Protein AF-A0A537J652-F1 (afdb_monomer)

Secondary structure (DSSP, 8-state):
---TT----SSPP-SS--SHHHHHHHHHHHHHHSS--HHIIIIITTSHHHHHHHHHHHHHHHTT--S-HHHHHHHHHHHHHHTT-HHHHHHHHHHHHHTT--HHHHHGGGGTTT-TTS-HHHHHHHHHHHHH-

Nearest PDB structures (foldseek):
  2gmy-assembly1_C  TM=8.652E-01  e=2.025E-02  Agrobacterium fabrum str. C58
  6ohi-assembly1_B  TM=7.490E-01  e=8.408E-03  Marinomonas mediterranea MMB-1
  6ohj-assembly1_B  TM=7.478E-01  e=1.267E-02  Marinomonas mediterranea MMB-1
  2oyo-assembly1_A  TM=7.351E-01  e=1.321E-01  Deinococcus geothermalis DSM 11300
  6k40-assembly3_C  TM=5.781E-01  e=2.111E-01  Deinococcus radiodurans R1 = ATCC 13939 = DSM 20539

pLDDT: mean 93.51, std 11.46, range [38.19, 98.69]

InterPro domains:
  IPR029032 AhpD-like [G3DSA:1.20.1290.10] (40-133)
  IPR029032 AhpD-like [SSF69118] (23-133)

Solvent-accessible surface area (backbone atoms only — not comparable to full-atom values): 7966 Å² total; per-residue (Å²): 133,80,81,76,85,72,83,72,61,96,58,76,65,54,87,77,64,72,61,69,71,48,44,49,51,45,51,53,38,24,70,75,67,77,41,63,53,64,63,51,28,42,58,29,71,76,39,50,66,64,46,50,52,50,51,52,51,50,60,56,52,60,73,68,60,84,66,56,71,67,59,53,50,52,47,50,39,51,50,21,57,76,68,64,34,64,68,52,40,52,55,44,52,50,51,41,57,77,67,71,48,69,59,70,49,67,71,42,51,90,45,39,91,76,41,84,84,48,53,72,70,53,39,52,53,48,51,52,51,60,76,73,106

Radius of gyration: 17.1 Å; Cα contacts (8 Å, |Δi|>4): 82; chains: 1; bounding box: 38×43×42 Å

Foldseek 3Di:
DPDPPDPQDPAHFAPDQDDPVLVVVQVVCCVVVVHRQRCSRGPCSVVVVVVVVVVVVVVVVVVVDPDDPVLVLLLQCLLCVLVVVPSSNVVSLVVCVVVVHDVVCSVCSVVQVPDPVHDPVSVVSSVVSNVVD

Organism: NCBI:txid2569760

Sequence (133 aa):
MANVMNAETFLPPIEKPQGLMMRLAYYFTRRQFGKVLTPLKVHSARLPIAFGQFYAKVATLDKKLLLPPETVLLIRERVARINVCLFCIDIGRWATIQASMNQAKFDALEHYRTNPLFTEAERAALDYVTELT

Mean predicted aligned error: 4.35 Å

Structure (mmCIF, N/CA/C/O backbone):
data_AF-A0A537J652-F1
#
_entry.id   AF-A0A537J652-F1
#
lo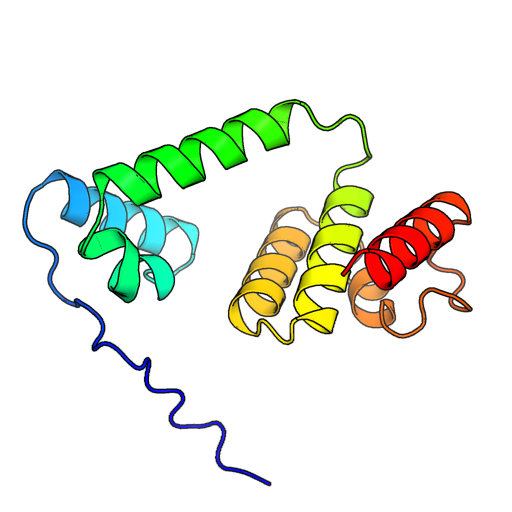op_
_atom_site.group_PDB
_atom_site.id
_atom_site.type_symbol
_atom_site.label_atom_id
_atom_site.label_alt_id
_atom_site.label_comp_id
_atom_site.label_asym_id
_atom_site.label_entity_id
_atom_site.label_seq_id
_atom_site.pdbx_PDB_ins_code
_atom_site.Cartn_x
_atom_site.Cartn_y
_atom_site.Cartn_z
_atom_site.occupancy
_atom_site.B_iso_or_equiv
_atom_site.auth_seq_id
_atom_site.auth_comp_id
_atom_site.auth_asym_id
_atom_site.auth_atom_id
_atom_site.pdbx_PDB_model_num
ATOM 1 N N . MET A 1 1 ? -2.639 -29.095 -2.527 1.00 38.19 1 MET A N 1
ATOM 2 C CA . MET A 1 1 ? -1.559 -28.104 -2.341 1.00 38.19 1 MET A CA 1
ATOM 3 C C . MET A 1 1 ? -1.115 -27.649 -3.721 1.00 38.19 1 MET A C 1
ATOM 5 O O . MET A 1 1 ? -0.297 -28.312 -4.343 1.00 38.19 1 MET A O 1
ATOM 9 N N . ALA A 1 2 ? -1.765 -26.618 -4.267 1.00 39.66 2 ALA A N 1
ATOM 10 C CA . ALA A 1 2 ? -1.407 -26.093 -5.582 1.00 39.66 2 ALA A CA 1
ATOM 11 C C . ALA A 1 2 ? -0.040 -25.404 -5.494 1.00 39.66 2 ALA A C 1
ATOM 13 O O . ALA A 1 2 ? 0.259 -24.724 -4.516 1.00 39.66 2 ALA A O 1
ATOM 14 N N . ASN A 1 3 ? 0.792 -25.647 -6.496 1.00 42.03 3 ASN A N 1
ATOM 15 C CA . ASN A 1 3 ? 2.175 -25.216 -6.600 1.00 42.03 3 ASN A CA 1
ATOM 16 C C . ASN A 1 3 ? 2.270 -23.675 -6.663 1.00 42.03 3 ASN A C 1
ATOM 18 O O . ASN A 1 3 ? 2.170 -23.090 -7.735 1.00 42.03 3 ASN A O 1
ATOM 22 N N . VAL A 1 4 ? 2.452 -23.011 -5.515 1.00 49.91 4 VAL A N 1
ATOM 23 C CA . VAL A 1 4 ? 2.613 -21.541 -5.403 1.00 49.91 4 VAL A CA 1
ATOM 24 C C . VAL A 1 4 ? 3.981 -21.065 -5.942 1.00 49.91 4 VAL A C 1
ATOM 26 O O . VAL A 1 4 ? 4.278 -19.876 -5.932 1.00 49.91 4 VAL A O 1
ATOM 29 N N . MET A 1 5 ? 4.838 -21.964 -6.445 1.00 44.12 5 MET A N 1
ATOM 30 C CA . MET A 1 5 ? 6.234 -21.629 -6.760 1.00 44.12 5 MET A CA 1
ATOM 31 C C . MET A 1 5 ? 6.483 -20.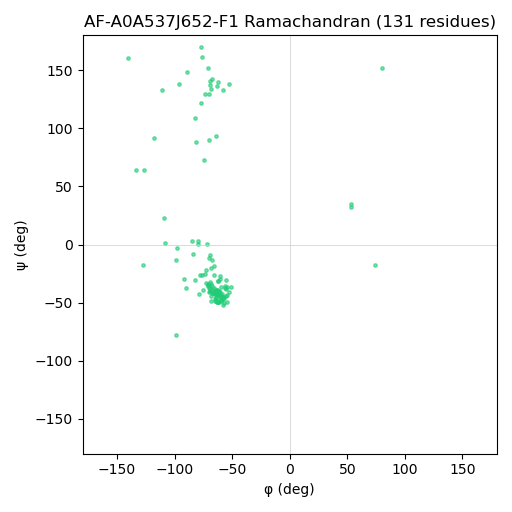983 -8.132 1.00 44.12 5 MET A C 1
ATOM 33 O O . MET A 1 5 ? 7.573 -20.461 -8.326 1.00 44.12 5 MET A O 1
ATOM 37 N N . ASN A 1 6 ? 5.495 -20.905 -9.033 1.0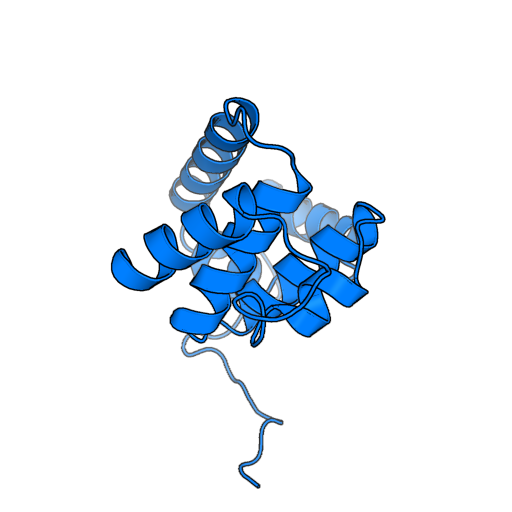0 51.59 6 ASN A N 1
ATOM 38 C CA . ASN A 1 6 ? 5.630 -20.199 -10.320 1.00 51.59 6 ASN A CA 1
ATOM 39 C C . ASN A 1 6 ? 4.511 -19.165 -10.522 1.00 51.59 6 ASN A C 1
ATOM 41 O O . ASN A 1 6 ? 3.692 -19.280 -11.432 1.00 51.59 6 ASN A O 1
ATOM 45 N N . ALA A 1 7 ? 4.456 -18.133 -9.677 1.00 59.72 7 ALA A N 1
ATOM 46 C CA . ALA A 1 7 ? 3.644 -16.953 -9.974 1.00 59.72 7 ALA A CA 1
ATOM 47 C C . ALA A 1 7 ? 4.339 -16.106 -11.059 1.00 59.72 7 ALA A C 1
ATOM 49 O O . ALA A 1 7 ? 4.918 -15.054 -10.781 1.00 59.72 7 ALA A O 1
ATOM 50 N N . GLU A 1 8 ? 4.329 -16.597 -12.298 1.00 75.94 8 GLU A N 1
ATOM 51 C CA . GLU A 1 8 ? 4.773 -15.822 -13.453 1.00 75.94 8 GLU A CA 1
ATOM 52 C C . GLU A 1 8 ? 3.754 -14.715 -13.738 1.00 75.94 8 GLU A C 1
ATOM 54 O O . GLU A 1 8 ? 2.543 -14.935 -13.798 1.00 75.94 8 GLU A O 1
ATOM 59 N N . THR A 1 9 ? 4.236 -13.482 -13.877 1.00 88.88 9 THR A N 1
ATOM 60 C CA . THR A 1 9 ? 3.382 -12.369 -14.286 1.00 88.88 9 THR A CA 1
ATOM 61 C C . THR A 1 9 ? 2.975 -12.547 -15.742 1.00 88.88 9 THR A C 1
ATOM 63 O O . THR A 1 9 ? 3.810 -12.902 -16.567 1.00 88.88 9 THR A O 1
ATOM 66 N N . PHE A 1 10 ? 1.723 -12.222 -16.084 1.00 91.50 10 PHE A N 1
ATOM 67 C CA . PHE A 1 10 ? 1.211 -12.364 -17.456 1.00 91.50 10 PHE A CA 1
ATOM 68 C C . PHE A 1 10 ? 2.100 -11.682 -18.510 1.00 91.50 10 PHE A C 1
ATOM 70 O O . PHE A 1 10 ? 2.341 -12.223 -19.584 1.00 91.50 10 PHE A O 1
ATOM 77 N N . LEU A 1 11 ? 2.616 -10.491 -18.192 1.00 93.38 11 LEU A N 1
ATOM 78 C CA . LEU A 1 11 ? 3.650 -9.839 -18.991 1.00 93.38 11 LEU A CA 1
ATOM 79 C C . LEU A 1 11 ? 5.030 -10.132 -18.396 1.00 93.38 11 LEU A C 1
ATOM 81 O O . LEU A 1 11 ? 5.192 -9.995 -17.179 1.00 93.38 11 LEU A O 1
ATOM 85 N N . PRO A 1 12 ? 6.050 -10.420 -19.226 1.00 93.56 12 PRO A N 1
ATOM 86 C CA . PRO A 1 12 ? 7.391 -10.685 -18.732 1.00 93.56 12 PRO A CA 1
ATOM 87 C C . PRO A 1 12 ? 7.965 -9.442 -18.027 1.00 93.56 12 PRO A C 1
ATOM 89 O O . PRO A 1 12 ? 7.831 -8.317 -18.540 1.00 93.56 12 PRO A O 1
ATOM 92 N N . PRO A 1 13 ? 8.617 -9.600 -16.865 1.00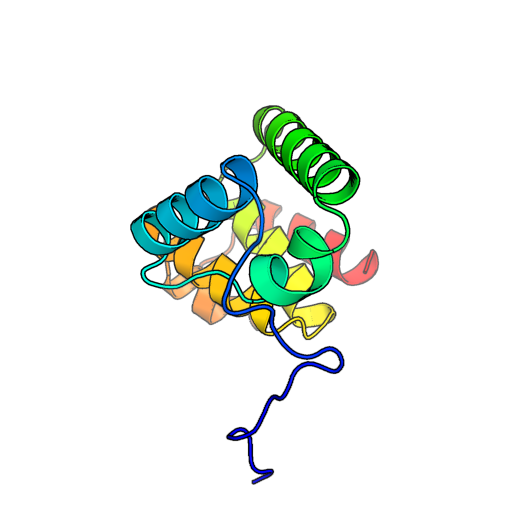 95.38 13 PRO A N 1
ATOM 93 C CA . PRO A 1 13 ? 9.282 -8.493 -16.191 1.00 95.38 13 PRO A CA 1
ATOM 94 C C . PRO A 1 13 ? 10.411 -7.902 -17.049 1.00 95.38 13 PRO A C 1
ATOM 96 O O . PRO A 1 13 ? 11.183 -8.621 -17.678 1.00 95.38 13 PRO A O 1
ATOM 99 N N . ILE A 1 14 ? 10.542 -6.576 -17.057 1.00 95.81 14 ILE A N 1
ATOM 100 C CA . ILE A 1 14 ? 11.687 -5.896 -17.673 1.00 95.81 14 ILE A CA 1
ATOM 101 C C . ILE A 1 14 ? 12.838 -5.904 -16.663 1.00 95.81 14 ILE A C 1
ATOM 103 O O . ILE A 1 14 ? 12.795 -5.208 -15.653 1.00 95.81 14 ILE A O 1
ATOM 107 N N . GLU A 1 15 ? 13.877 -6.697 -16.923 1.00 94.31 15 GLU A N 1
ATOM 108 C CA . GLU A 1 15 ? 15.045 -6.780 -16.028 1.00 94.31 15 GLU A CA 1
ATOM 109 C C . GLU A 1 15 ? 16.058 -5.653 -16.256 1.00 94.31 15 GLU A C 1
ATOM 111 O O . GLU A 1 15 ? 16.747 -5.218 -15.333 1.00 94.31 15 GLU A O 1
ATOM 116 N N . LYS A 1 16 ? 16.150 -5.165 -17.498 1.00 93.69 16 LYS A N 1
ATOM 117 C CA . LYS A 1 16 ? 17.110 -4.140 -17.919 1.00 93.69 16 LYS A CA 1
ATOM 118 C C . LYS A 1 16 ? 16.354 -2.900 -18.405 1.00 93.69 16 LYS A C 1
ATOM 120 O O . LYS A 1 16 ? 16.009 -2.836 -19.585 1.00 93.69 16 LYS A O 1
ATOM 125 N N . PRO A 1 17 ? 16.066 -1.922 -17.526 1.00 92.50 17 PRO A N 1
ATOM 126 C CA . PRO A 1 17 ? 15.351 -0.719 -17.927 1.00 92.50 17 PRO A CA 1
ATOM 127 C C . PRO A 1 17 ? 16.194 0.144 -18.874 1.00 92.50 17 PRO A C 1
ATOM 129 O O . PRO A 1 17 ? 17.410 0.301 -18.704 1.00 92.50 17 PRO A O 1
ATOM 132 N N . GLN A 1 18 ? 15.525 0.745 -19.856 1.00 90.62 18 GLN A N 1
ATOM 133 C CA . GLN A 1 18 ? 16.123 1.715 -20.769 1.00 90.62 18 GLN A CA 1
ATOM 134 C C . GLN A 1 18 ? 16.005 3.137 -20.203 1.00 90.62 18 GLN A C 1
ATOM 136 O O . GLN A 1 18 ? 15.044 3.465 -19.510 1.00 90.62 18 GLN A O 1
ATOM 141 N N . GLY A 1 19 ? 16.984 3.990 -20.510 1.00 93.38 19 GLY A N 1
ATOM 142 C CA . GLY A 1 19 ? 17.010 5.386 -20.066 1.00 93.38 19 GLY A CA 1
ATOM 143 C C . GLY A 1 19 ? 17.488 5.589 -18.622 1.00 93.38 19 GLY A C 1
ATOM 144 O O . GLY A 1 19 ? 17.345 4.729 -17.751 1.00 93.38 19 GLY A O 1
ATOM 145 N N . LEU A 1 20 ? 18.076 6.759 -18.362 1.00 95.19 20 LEU A N 1
ATOM 146 C CA . LEU A 1 20 ? 18.654 7.099 -17.057 1.00 95.19 20 LEU A CA 1
ATOM 147 C C . LEU A 1 20 ? 17.594 7.142 -15.947 1.00 95.19 20 LEU A C 1
ATOM 149 O O . LEU A 1 20 ? 17.808 6.584 -14.874 1.00 95.19 20 LEU A O 1
ATOM 153 N N . MET A 1 21 ? 16.429 7.734 -16.228 1.00 93.75 21 MET A N 1
ATOM 154 C CA . MET A 1 21 ? 15.341 7.874 -15.254 1.00 93.75 21 MET A CA 1
ATOM 155 C C . MET A 1 21 ? 14.867 6.526 -14.704 1.00 93.75 21 MET A C 1
ATOM 157 O O . MET A 1 21 ? 14.762 6.356 -13.491 1.00 93.75 21 MET A O 1
ATOM 161 N N . MET A 1 22 ? 14.641 5.534 -15.570 1.00 95.00 22 MET A N 1
ATOM 162 C CA . MET A 1 22 ? 14.189 4.213 -15.126 1.00 95.00 22 MET A CA 1
ATOM 163 C C . MET A 1 22 ? 15.295 3.414 -14.435 1.00 95.00 22 MET A C 1
ATOM 165 O O . MET A 1 22 ? 15.008 2.681 -13.491 1.00 95.00 22 MET A O 1
ATOM 169 N N . ARG A 1 23 ? 16.563 3.579 -14.839 1.00 96.19 23 ARG A N 1
ATOM 170 C CA . ARG A 1 23 ? 17.704 2.997 -14.108 1.00 96.19 23 ARG A CA 1
ATOM 171 C C . ARG A 1 23 ? 17.786 3.538 -12.681 1.00 96.19 23 ARG A C 1
ATOM 173 O O . ARG A 1 23 ? 17.962 2.753 -11.751 1.00 96.19 23 ARG A O 1
ATOM 180 N N . LEU A 1 24 ? 17.593 4.846 -12.503 1.00 96.69 24 LEU A N 1
ATOM 181 C CA . LEU A 1 24 ? 17.521 5.470 -11.182 1.00 96.69 24 LEU A CA 1
ATOM 182 C C . LEU A 1 24 ? 16.316 4.958 -10.388 1.00 96.69 24 LEU A C 1
ATOM 184 O O . LEU A 1 24 ? 16.486 4.550 -9.242 1.00 96.69 24 LEU A O 1
ATOM 188 N N . ALA A 1 25 ? 15.127 4.891 -10.994 1.00 95.62 25 ALA A N 1
ATOM 189 C CA . ALA A 1 25 ? 13.940 4.340 -10.337 1.00 95.62 25 ALA A CA 1
ATOM 190 C C . ALA A 1 25 ? 14.185 2.908 -9.823 1.00 95.62 25 ALA A C 1
ATOM 192 O O . ALA A 1 25 ? 13.875 2.611 -8.671 1.00 95.62 25 ALA A O 1
ATOM 193 N N . TYR A 1 26 ? 14.813 2.049 -10.638 1.00 97.50 26 TYR A N 1
ATOM 194 C CA . TYR A 1 26 ? 15.178 0.674 -10.269 1.00 97.50 26 TYR A CA 1
ATOM 195 C C . TYR A 1 26 ? 16.186 0.631 -9.119 1.00 97.50 26 TYR A C 1
ATOM 197 O O . TYR A 1 26 ? 16.044 -0.176 -8.199 1.00 97.50 26 TYR A O 1
ATOM 205 N N . TYR A 1 27 ? 17.197 1.498 -9.160 1.00 97.50 27 TYR A N 1
ATOM 206 C CA . TYR A 1 27 ? 18.189 1.612 -8.097 1.00 97.50 27 TYR A CA 1
ATOM 207 C C . TYR A 1 27 ? 17.546 2.022 -6.764 1.00 97.50 27 TYR A C 1
ATOM 209 O O . TYR A 1 27 ? 17.746 1.344 -5.755 1.00 97.50 27 TYR A O 1
ATOM 217 N N . PHE A 1 28 ? 16.721 3.073 -6.758 1.00 96.75 28 PHE A N 1
ATOM 218 C CA . PHE A 1 28 ? 16.077 3.560 -5.538 1.00 96.75 28 PHE A CA 1
ATOM 219 C C . PHE A 1 28 ? 15.062 2.566 -4.973 1.00 96.75 28 PHE A C 1
ATOM 221 O O . PHE A 1 28 ? 15.086 2.317 -3.769 1.00 96.75 28 PHE A O 1
ATOM 228 N N . THR A 1 29 ? 14.242 1.917 -5.812 1.00 96.06 29 THR A N 1
ATOM 229 C CA . THR A 1 29 ? 13.335 0.874 -5.304 1.00 96.06 29 THR A CA 1
ATOM 230 C C . THR A 1 29 ? 14.111 -0.301 -4.718 1.00 96.06 29 THR A C 1
ATOM 232 O O . THR A 1 29 ? 13.720 -0.819 -3.678 1.00 96.06 29 THR A O 1
ATOM 235 N N . ARG A 1 30 ? 15.234 -0.710 -5.323 1.00 96.69 30 ARG A N 1
ATOM 236 C CA . ARG A 1 30 ? 16.041 -1.811 -4.789 1.00 96.69 30 ARG A CA 1
ATOM 237 C C . ARG A 1 30 ? 16.651 -1.429 -3.449 1.00 96.69 30 ARG A C 1
ATOM 239 O O . ARG A 1 30 ? 16.647 -2.241 -2.535 1.00 96.69 30 ARG A O 1
ATOM 246 N N . ARG A 1 31 ? 17.138 -0.195 -3.324 1.00 96.69 31 ARG A N 1
ATOM 247 C CA . ARG A 1 31 ? 17.690 0.323 -2.071 1.00 96.69 31 ARG A CA 1
ATOM 248 C C . ARG A 1 31 ? 16.642 0.386 -0.958 1.00 96.69 31 ARG A C 1
ATOM 250 O O . ARG A 1 31 ? 16.970 0.083 0.179 1.00 96.69 31 ARG A O 1
ATOM 257 N N . GLN A 1 32 ? 15.409 0.778 -1.276 1.00 94.50 32 GLN A N 1
ATOM 258 C CA . GLN A 1 32 ? 14.342 0.931 -0.285 1.00 94.50 32 GLN A CA 1
ATOM 259 C C . GLN A 1 32 ? 13.707 -0.403 0.133 1.00 94.50 32 GLN A C 1
ATOM 261 O O . GLN A 1 32 ? 13.452 -0.608 1.314 1.00 94.50 32 GLN A O 1
ATOM 266 N N . PHE A 1 33 ? 13.450 -1.302 -0.820 1.00 94.44 33 PHE A N 1
ATOM 267 C CA . PHE A 1 33 ? 12.678 -2.531 -0.589 1.00 94.44 33 PHE A CA 1
ATOM 268 C C . PHE A 1 33 ? 13.535 -3.808 -0.611 1.00 94.44 33 PHE A C 1
ATOM 270 O O . PHE A 1 33 ? 13.001 -4.911 -0.546 1.00 94.44 33 PHE A O 1
ATOM 277 N N . GLY A 1 34 ? 14.853 -3.699 -0.809 1.00 94.81 34 GLY A N 1
ATOM 278 C CA . GLY A 1 34 ? 15.768 -4.832 -1.021 1.00 94.81 34 GLY A CA 1
ATOM 279 C C . GLY A 1 34 ? 15.653 -5.489 -2.407 1.00 94.81 34 GLY A C 1
ATOM 280 O O . GLY A 1 34 ? 16.574 -6.166 -2.861 1.00 94.81 34 GLY A O 1
ATOM 281 N N . LYS A 1 35 ? 14.550 -5.251 -3.125 1.00 94.44 35 LYS A N 1
ATOM 282 C CA . LYS A 1 35 ? 14.266 -5.755 -4.475 1.00 94.44 35 LYS A CA 1
ATOM 283 C C . LYS A 1 35 ?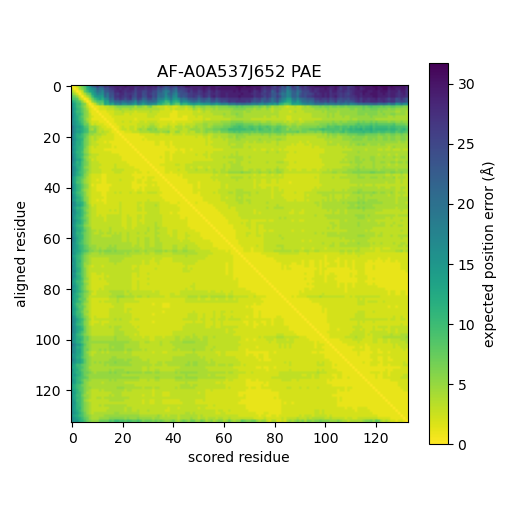 13.577 -4.689 -5.323 1.00 94.44 35 LYS A C 1
ATOM 285 O O . LYS A 1 35 ? 13.005 -3.729 -4.813 1.00 94.44 35 LYS A O 1
ATOM 290 N N . VAL A 1 36 ? 13.624 -4.858 -6.641 1.00 95.81 36 VAL A N 1
ATOM 291 C CA . VAL A 1 36 ? 12.821 -4.032 -7.552 1.00 95.81 36 VAL A CA 1
ATOM 292 C C . VAL A 1 36 ? 11.386 -4.545 -7.504 1.00 95.81 36 VAL A C 1
ATOM 294 O O . VAL A 1 36 ? 11.159 -5.723 -7.778 1.00 95.81 36 VAL A O 1
ATOM 297 N N . LEU A 1 37 ? 10.432 -3.682 -7.145 1.00 95.62 37 LEU A N 1
ATOM 298 C CA . LEU A 1 37 ? 9.023 -4.067 -7.050 1.00 95.62 37 LEU A CA 1
ATOM 299 C C . LEU A 1 37 ? 8.514 -4.606 -8.395 1.00 95.62 37 LEU A C 1
ATOM 301 O O . LEU A 1 37 ? 8.712 -3.983 -9.439 1.00 95.62 37 LEU A O 1
ATOM 305 N N . THR A 1 38 ? 7.819 -5.744 -8.378 1.00 95.25 38 THR A N 1
ATOM 306 C CA . THR A 1 38 ? 7.268 -6.372 -9.591 1.00 95.25 38 THR A CA 1
ATOM 307 C C . THR A 1 38 ? 6.381 -5.419 -10.415 1.00 95.25 38 THR A C 1
ATOM 309 O O . THR A 1 38 ? 6.601 -5.329 -11.623 1.00 95.25 38 THR A O 1
ATOM 312 N N . PRO A 1 39 ? 5.480 -4.612 -9.813 1.00 95.31 39 PRO A N 1
ATOM 313 C CA . PRO A 1 39 ? 4.742 -3.550 -10.514 1.00 95.31 39 PRO A CA 1
ATOM 314 C C . PRO A 1 39 ? 5.618 -2.581 -11.327 1.00 95.31 39 PRO A C 1
ATOM 316 O O . PRO A 1 39 ? 5.256 -2.174 -12.438 1.00 95.31 39 PRO A O 1
ATOM 319 N N . LEU A 1 40 ? 6.813 -2.252 -10.816 1.00 96.31 40 LEU A N 1
ATOM 320 C CA . LEU A 1 40 ? 7.763 -1.390 -11.518 1.00 96.31 40 LEU A CA 1
ATOM 321 C C . LEU A 1 40 ? 8.341 -2.084 -12.759 1.00 96.31 40 LEU A C 1
ATOM 323 O O . LEU A 1 40 ? 8.475 -1.456 -13.809 1.00 96.31 40 LEU A O 1
ATOM 327 N N . LYS A 1 41 ? 8.642 -3.384 -12.651 1.00 96.56 41 LYS A N 1
ATOM 328 C CA . LYS A 1 41 ? 9.187 -4.213 -13.740 1.00 96.56 41 LYS A CA 1
ATOM 329 C C . LYS A 1 41 ? 8.160 -4.559 -14.814 1.00 96.56 41 LYS A C 1
ATOM 331 O O . LYS A 1 41 ? 8.533 -4.837 -15.953 1.00 96.56 41 LYS A O 1
ATOM 336 N N . VAL A 1 42 ? 6.880 -4.566 -14.454 1.00 95.19 42 VAL A N 1
ATOM 337 C CA . VAL A 1 42 ? 5.799 -5.002 -15.337 1.00 95.19 42 VAL A CA 1
ATOM 338 C C . VAL A 1 42 ? 5.109 -3.803 -15.982 1.00 95.19 42 VAL A C 1
ATOM 340 O O . VAL A 1 42 ? 5.394 -3.491 -17.136 1.00 95.19 42 VAL A O 1
ATOM 343 N N . HIS A 1 43 ? 4.234 -3.087 -15.283 1.00 95.00 43 HIS A N 1
ATOM 344 C CA . HIS A 1 43 ? 3.422 -2.059 -15.940 1.00 95.00 43 HIS A CA 1
ATOM 345 C C . HIS A 1 43 ? 4.098 -0.678 -15.945 1.00 95.00 43 HIS A C 1
ATOM 347 O O . HIS A 1 43 ? 4.051 0.023 -16.955 1.00 95.00 43 HIS A O 1
ATOM 353 N N . SER A 1 44 ? 4.801 -0.289 -14.874 1.00 95.56 44 SER A N 1
ATOM 354 C CA . SER A 1 44 ? 5.346 1.077 -14.779 1.00 95.56 44 SER A CA 1
ATOM 355 C C . SER A 1 44 ? 6.516 1.315 -15.735 1.00 95.56 44 SER A C 1
ATOM 357 O O . SER A 1 44 ? 6.609 2.384 -16.320 1.00 95.56 44 SER A O 1
ATOM 359 N N . ALA A 1 45 ? 7.380 0.322 -15.973 1.00 95.44 45 ALA A N 1
ATOM 360 C CA . ALA A 1 45 ? 8.450 0.445 -16.969 1.00 95.44 45 ALA A CA 1
ATOM 361 C C . ALA A 1 45 ? 7.939 0.565 -18.418 1.00 95.44 45 ALA A C 1
ATOM 363 O O . ALA A 1 45 ? 8.685 1.015 -19.282 1.00 95.44 45 ALA A O 1
ATOM 364 N N . ARG A 1 46 ? 6.682 0.180 -18.684 1.00 94.56 46 ARG A N 1
ATOM 365 C CA . ARG A 1 46 ? 6.040 0.287 -20.005 1.00 94.56 46 ARG A CA 1
ATOM 366 C C . ARG A 1 46 ? 5.283 1.604 -20.183 1.00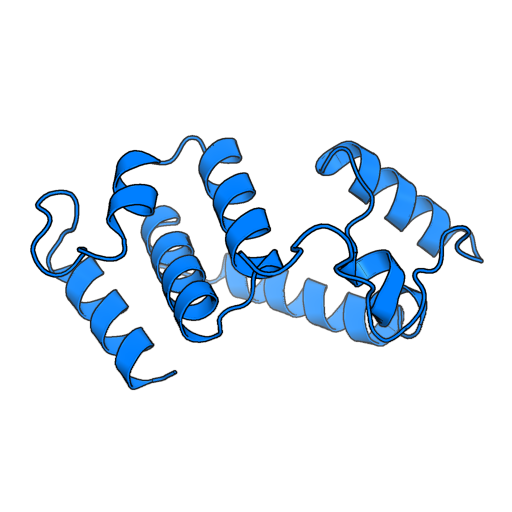 94.56 46 ARG A C 1
ATOM 368 O O . ARG A 1 46 ? 5.196 2.106 -21.295 1.00 94.56 46 ARG A O 1
ATOM 375 N N . LEU A 1 47 ? 4.762 2.172 -19.094 1.00 95.50 47 LEU A N 1
ATOM 376 C CA . LEU A 1 47 ? 4.014 3.434 -19.082 1.00 95.50 47 LEU A CA 1
ATOM 377 C C . LEU A 1 47 ? 4.512 4.356 -17.947 1.00 95.50 47 LEU A C 1
ATOM 379 O O . LEU A 1 47 ? 3.760 4.659 -17.015 1.00 95.50 47 LEU A O 1
ATOM 383 N N . PRO A 1 48 ? 5.782 4.809 -17.994 1.00 94.25 48 PRO A N 1
ATOM 384 C CA . PRO A 1 48 ? 6.439 5.447 -16.850 1.00 94.25 48 PRO A CA 1
ATOM 385 C C . PRO A 1 48 ? 5.812 6.781 -16.449 1.00 94.25 48 PRO A C 1
ATOM 387 O O . PRO A 1 48 ? 5.685 7.057 -15.259 1.00 94.25 48 PRO A O 1
ATOM 390 N N . ILE A 1 49 ? 5.376 7.592 -17.416 1.00 95.50 49 ILE A N 1
ATOM 391 C CA . ILE A 1 49 ? 4.754 8.893 -17.133 1.00 95.50 49 ILE A CA 1
ATOM 392 C C . ILE A 1 49 ? 3.386 8.694 -16.469 1.00 95.50 49 ILE A C 1
ATOM 394 O O . ILE A 1 49 ? 3.134 9.274 -15.417 1.00 95.50 49 ILE A O 1
ATOM 398 N N . ALA A 1 50 ? 2.536 7.828 -17.031 1.00 96.62 50 ALA A N 1
ATOM 399 C CA . ALA A 1 50 ? 1.186 7.596 -16.520 1.00 96.62 50 ALA A CA 1
ATOM 400 C C . ALA A 1 50 ? 1.199 7.013 -15.097 1.00 96.62 50 ALA A C 1
ATOM 402 O O . ALA A 1 50 ? 0.556 7.553 -14.197 1.00 96.62 50 ALA A O 1
ATOM 403 N N . PHE A 1 51 ? 1.981 5.952 -14.859 1.00 95.88 51 PHE A N 1
ATOM 404 C CA . PHE A 1 51 ? 2.083 5.367 -13.518 1.00 95.88 51 PHE A CA 1
ATOM 405 C C . PHE A 1 51 ? 2.857 6.261 -12.545 1.00 95.88 51 PHE A C 1
ATOM 407 O O . PHE A 1 51 ? 2.493 6.331 -11.374 1.00 95.88 51 PHE A O 1
ATOM 414 N N . GLY A 1 52 ? 3.867 7.001 -13.014 1.00 94.62 52 GLY A N 1
ATOM 415 C CA . GLY A 1 52 ? 4.559 8.001 -12.200 1.00 94.62 52 GLY A CA 1
ATOM 416 C C . GLY A 1 52 ? 3.607 9.084 -11.685 1.00 94.62 52 GLY A C 1
ATOM 417 O O . GLY A 1 52 ? 3.594 9.376 -10.490 1.00 94.62 52 GLY A O 1
ATOM 418 N N . GLN A 1 53 ? 2.751 9.625 -12.556 1.00 96.50 53 GLN A N 1
ATOM 419 C CA . GLN A 1 53 ? 1.717 10.595 -12.183 1.00 96.50 53 GLN A CA 1
ATOM 420 C C . GLN A 1 53 ? 0.667 9.991 -11.246 1.00 96.50 53 GLN A C 1
ATOM 422 O O . GLN A 1 53 ? 0.289 10.628 -10.262 1.00 96.50 53 GLN A O 1
ATOM 427 N N . PHE A 1 54 ? 0.222 8.760 -11.516 1.00 96.12 54 PHE A N 1
ATOM 428 C CA . PHE A 1 54 ? -0.721 8.048 -10.654 1.00 96.12 54 PHE A CA 1
ATOM 429 C C . PHE A 1 54 ? -0.178 7.905 -9.226 1.00 96.12 54 PHE A C 1
ATOM 431 O O . PHE A 1 54 ? -0.829 8.339 -8.276 1.00 96.12 54 PHE A O 1
ATOM 438 N N . TYR A 1 55 ? 1.043 7.388 -9.063 1.00 94.50 55 TY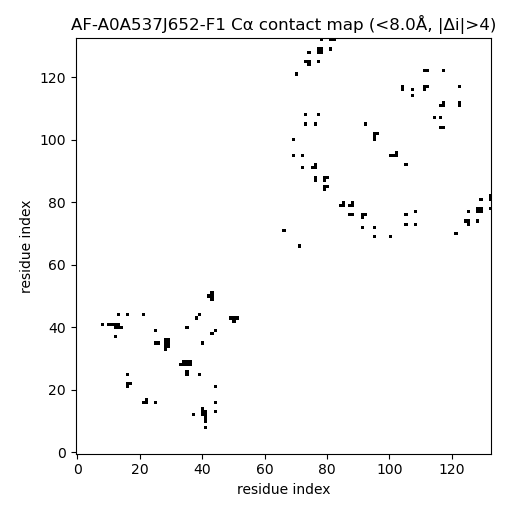R A N 1
ATOM 439 C CA . TYR A 1 55 ? 1.643 7.217 -7.739 1.00 94.50 55 TYR A CA 1
ATOM 440 C C . TYR A 1 55 ? 1.961 8.547 -7.051 1.00 94.50 55 TYR A C 1
ATOM 442 O O . TYR A 1 55 ? 1.767 8.660 -5.843 1.00 94.50 55 TYR A O 1
ATOM 450 N N . ALA A 1 56 ? 2.374 9.578 -7.795 1.00 95.19 56 ALA A N 1
ATOM 451 C CA . ALA A 1 56 ? 2.552 10.919 -7.237 1.00 95.19 56 ALA A CA 1
ATOM 452 C C . ALA A 1 56 ? 1.229 11.502 -6.711 1.00 95.19 56 ALA A C 1
ATOM 454 O O . ALA A 1 56 ? 1.196 12.111 -5.637 1.00 95.19 56 ALA A O 1
ATOM 455 N N . LYS A 1 57 ? 0.120 11.282 -7.431 1.00 97.12 57 LYS A N 1
ATOM 456 C CA . LYS A 1 57 ? -1.219 11.686 -6.988 1.00 97.12 57 LYS A CA 1
ATOM 457 C C . LYS A 1 57 ? -1.644 10.924 -5.735 1.00 97.12 57 LYS A C 1
ATOM 459 O O . LYS A 1 57 ? -2.078 11.567 -4.784 1.00 97.12 57 LYS A O 1
ATOM 464 N N . VAL A 1 58 ? -1.466 9.601 -5.695 1.00 95.25 58 VAL A N 1
ATOM 465 C CA . VAL A 1 58 ? -1.741 8.783 -4.497 1.00 95.25 58 VAL A CA 1
ATOM 466 C C . VAL A 1 58 ? -0.931 9.292 -3.303 1.00 95.25 58 VAL A C 1
ATOM 468 O O . VAL A 1 58 ? -1.511 9.627 -2.278 1.00 95.25 58 VAL A O 1
ATOM 471 N N . ALA A 1 59 ? 0.382 9.487 -3.458 1.00 94.25 59 ALA A N 1
ATOM 472 C CA . ALA A 1 59 ? 1.242 10.010 -2.393 1.00 94.25 59 ALA A CA 1
ATOM 473 C C . ALA A 1 59 ? 0.831 11.416 -1.913 1.00 94.25 59 ALA A C 1
ATOM 475 O O . ALA A 1 59 ? 1.047 11.774 -0.757 1.00 94.25 59 ALA A O 1
ATOM 476 N N . THR A 1 60 ? 0.243 12.229 -2.792 1.00 96.75 60 THR A N 1
ATOM 477 C CA . THR A 1 60 ? -0.276 13.559 -2.442 1.00 96.75 60 THR A CA 1
ATOM 478 C C . THR A 1 60 ? -1.588 13.468 -1.665 1.00 96.75 60 THR A C 1
ATOM 480 O O . THR A 1 60 ? -1.796 14.245 -0.736 1.00 96.75 60 THR A O 1
ATOM 483 N N . LEU A 1 61 ? -2.473 12.536 -2.028 1.00 96.12 61 LEU A N 1
ATOM 484 C CA . LEU A 1 61 ? -3.731 12.292 -1.319 1.00 96.12 61 LEU A CA 1
ATOM 485 C C . LEU A 1 61 ? -3.493 11.664 0.057 1.00 96.12 61 LEU A C 1
ATOM 487 O O . LEU A 1 61 ? -4.139 12.074 1.015 1.00 96.12 61 LEU A O 1
ATOM 491 N N . ASP A 1 62 ? -2.516 10.765 0.179 1.00 95.00 62 ASP A N 1
ATOM 492 C CA . ASP A 1 62 ? -2.133 10.143 1.453 1.00 95.00 62 ASP A CA 1
ATOM 493 C C . ASP A 1 62 ? -1.769 11.177 2.522 1.00 95.00 62 ASP A C 1
ATOM 495 O O . ASP A 1 62 ? -2.152 11.040 3.680 1.00 95.00 62 ASP A O 1
ATOM 499 N N . LYS A 1 63 ? -1.104 12.267 2.124 1.00 95.25 63 LYS A N 1
ATOM 500 C CA . LYS A 1 63 ? -0.742 13.375 3.024 1.00 95.25 63 LYS A CA 1
ATOM 501 C C . LYS A 1 63 ? -1.943 14.175 3.537 1.00 95.25 63 LYS A C 1
ATOM 503 O O . LYS A 1 63 ? -1.773 14.990 4.436 1.00 95.25 63 LYS A O 1
ATOM 508 N N . LYS A 1 64 ? -3.125 1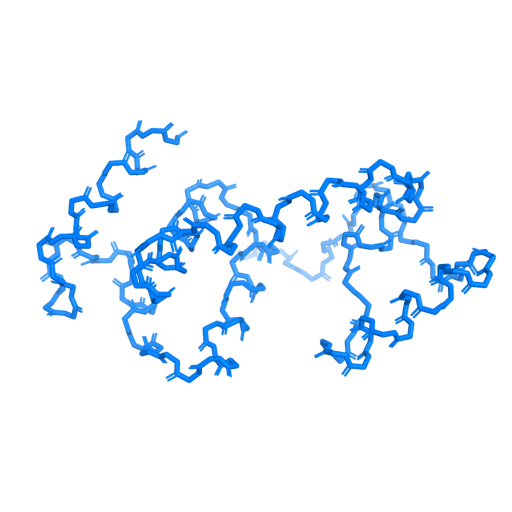3.998 2.941 1.00 96.94 64 LYS A N 1
ATOM 509 C CA . LYS A 1 64 ? -4.366 14.686 3.328 1.00 96.94 64 LYS A CA 1
ATOM 510 C C . LYS A 1 64 ? -5.259 13.831 4.226 1.00 96.94 64 LYS A C 1
ATOM 512 O O . LYS A 1 64 ? -6.323 14.297 4.624 1.00 96.94 64 LYS A O 1
ATOM 517 N N . LEU A 1 65 ? -4.873 12.585 4.508 1.00 96.75 65 LEU A N 1
ATOM 518 C CA . LEU A 1 65 ? -5.640 11.713 5.389 1.00 96.75 65 LEU A CA 1
ATOM 519 C C . LEU A 1 65 ? -5.579 12.238 6.826 1.00 96.75 65 LEU A C 1
ATOM 521 O O . LEU A 1 65 ? -4.514 12.589 7.324 1.00 96.75 65 LEU A O 1
ATOM 525 N N . LEU A 1 66 ? -6.740 12.278 7.478 1.00 96.94 66 LEU A N 1
ATOM 526 C CA . LEU A 1 66 ? -6.890 12.733 8.866 1.00 96.94 66 LEU A CA 1
ATOM 527 C C . LEU A 1 66 ? -6.958 11.569 9.863 1.00 96.94 66 LEU A C 1
ATOM 529 O O . LEU A 1 66 ? -6.865 11.778 11.070 1.00 96.94 66 LEU A O 1
ATOM 533 N N . LEU A 1 67 ? -7.152 10.347 9.362 1.00 96.94 67 LEU A N 1
ATOM 534 C CA . LEU A 1 67 ? -7.220 9.148 10.188 1.00 96.94 67 LEU A CA 1
ATOM 535 C C . LEU A 1 67 ? -5.837 8.799 10.758 1.00 96.94 67 LEU A C 1
ATOM 537 O O . LEU A 1 67 ? -4.825 9.058 10.098 1.00 96.94 67 LEU A O 1
ATOM 541 N N . PRO A 1 68 ? -5.779 8.144 11.933 1.00 96.69 68 PRO A N 1
ATOM 542 C CA . PRO A 1 68 ? -4.530 7.611 12.455 1.00 96.69 68 PRO A CA 1
ATOM 543 C C . PRO A 1 68 ? -3.833 6.712 11.416 1.00 96.69 68 PRO A C 1
ATOM 545 O O . PRO A 1 68 ? -4.506 5.899 10.773 1.00 96.69 68 PRO A O 1
ATOM 548 N N . PRO A 1 69 ? -2.497 6.798 11.255 1.00 96.31 69 PRO A N 1
ATOM 549 C CA . PRO A 1 69 ? -1.772 6.007 10.258 1.00 96.31 69 PRO A CA 1
ATOM 550 C C . PRO A 1 69 ? -2.006 4.493 10.360 1.00 96.31 69 PRO A C 1
ATOM 552 O O . PRO A 1 69 ? -2.113 3.823 9.334 1.00 96.31 69 PRO A O 1
ATOM 555 N N . GLU A 1 70 ? -2.132 3.955 11.579 1.00 97.19 70 GLU A N 1
ATOM 556 C CA . GLU A 1 70 ? -2.441 2.534 11.787 1.00 97.19 70 GLU A CA 1
ATOM 557 C C . GLU A 1 70 ? -3.830 2.177 11.240 1.00 97.19 70 GLU A C 1
ATOM 559 O O . GLU A 1 70 ? -3.957 1.216 10.485 1.00 97.19 70 GLU A O 1
ATOM 564 N N . THR A 1 71 ? -4.855 2.991 11.515 1.00 97.81 71 THR A N 1
ATOM 565 C CA . THR A 1 71 ? -6.210 2.803 10.973 1.00 97.81 71 THR A CA 1
ATOM 566 C C . THR A 1 71 ? -6.220 2.854 9.443 1.00 97.81 71 THR A C 1
ATOM 568 O O . THR A 1 71 ? -6.869 2.026 8.805 1.00 97.81 71 THR A O 1
ATOM 571 N N . VAL A 1 72 ? -5.457 3.770 8.833 1.00 97.75 72 VAL A N 1
ATOM 572 C CA . VAL A 1 72 ? -5.300 3.835 7.368 1.00 97.75 72 VAL A CA 1
ATOM 573 C C . VAL A 1 72 ? -4.720 2.531 6.815 1.00 97.75 72 VAL A C 1
ATOM 575 O O . VAL A 1 72 ? -5.219 2.019 5.810 1.00 97.75 72 VAL A O 1
ATOM 578 N N . LEU A 1 73 ? -3.680 1.979 7.446 1.00 97.88 73 LEU A N 1
ATOM 579 C CA . LEU A 1 73 ? -3.084 0.721 6.994 1.00 97.88 73 LEU A CA 1
ATOM 580 C C . LEU A 1 73 ? -3.992 -0.489 7.251 1.00 97.88 73 LEU A C 1
ATOM 582 O O . LEU A 1 73 ? -4.038 -1.369 6.396 1.00 97.88 73 LEU A O 1
ATOM 586 N N . LEU A 1 74 ? -4.761 -0.525 8.344 1.00 98.25 74 LEU A N 1
ATOM 587 C CA . LEU A 1 74 ? -5.754 -1.584 8.585 1.00 98.25 74 LEU A CA 1
ATOM 588 C C . LEU A 1 74 ? -6.831 -1.603 7.496 1.00 98.25 74 LEU A C 1
ATOM 590 O O . LEU A 1 74 ? -7.167 -2.668 6.980 1.00 98.25 74 LEU A O 1
ATOM 594 N N . ILE A 1 75 ? -7.322 -0.427 7.096 1.00 98.06 75 ILE A N 1
ATOM 595 C CA . ILE A 1 75 ? -8.276 -0.289 5.990 1.00 98.06 75 ILE A CA 1
ATOM 596 C C . ILE A 1 75 ? -7.673 -0.829 4.686 1.00 98.06 75 ILE A C 1
ATOM 598 O O . ILE A 1 75 ? -8.301 -1.635 3.999 1.00 98.06 75 ILE A O 1
ATOM 602 N N . ARG A 1 76 ? -6.442 -0.421 4.350 1.00 97.88 76 ARG A N 1
ATOM 603 C CA . ARG A 1 76 ? -5.752 -0.880 3.131 1.00 97.88 76 ARG A CA 1
ATOM 604 C C . ARG A 1 76 ? -5.542 -2.386 3.121 1.00 97.88 76 ARG A C 1
ATOM 606 O O . ARG A 1 76 ? -5.806 -3.021 2.106 1.00 97.88 76 ARG A O 1
ATOM 613 N N . GLU A 1 77 ? -5.097 -2.943 4.241 1.00 98.12 77 GLU A N 1
ATOM 614 C CA . GLU A 1 77 ? -4.885 -4.378 4.408 1.00 98.12 77 GLU A CA 1
ATOM 615 C C . GLU A 1 77 ? -6.206 -5.149 4.257 1.00 98.12 77 GLU A C 1
ATOM 617 O O . GLU A 1 77 ? -6.254 -6.168 3.570 1.00 98.12 77 GLU A O 1
ATOM 622 N N . ARG A 1 78 ? -7.311 -4.640 4.820 1.00 98.25 78 ARG A N 1
ATOM 623 C CA . ARG A 1 78 ? -8.635 -5.263 4.685 1.00 98.25 78 ARG A CA 1
ATOM 624 C C . ARG A 1 78 ? -9.101 -5.296 3.232 1.00 98.25 78 ARG A C 1
ATOM 626 O O . ARG A 1 78 ? -9.466 -6.364 2.746 1.00 98.25 78 ARG A O 1
ATOM 633 N N . VAL A 1 79 ? -9.029 -4.166 2.529 1.00 98.38 79 VAL A N 1
ATOM 634 C CA . VAL A 1 79 ? -9.395 -4.069 1.104 1.00 98.38 79 VAL A CA 1
ATOM 635 C C . VAL A 1 79 ? -8.483 -4.945 0.236 1.00 98.38 79 VAL A C 1
ATOM 637 O O . VAL A 1 79 ? -8.954 -5.610 -0.686 1.00 98.38 79 VAL A O 1
ATOM 640 N N . ALA A 1 80 ? -7.183 -5.001 0.539 1.00 98.25 80 ALA A N 1
ATOM 641 C CA . ALA A 1 80 ? -6.235 -5.872 -0.154 1.00 98.25 80 ALA A CA 1
ATOM 642 C C . ALA A 1 80 ? -6.587 -7.359 0.004 1.00 98.25 80 ALA A C 1
ATOM 644 O O . ALA A 1 80 ? -6.492 -8.108 -0.969 1.00 98.25 80 ALA A O 1
ATOM 645 N N . ARG A 1 81 ? -7.018 -7.773 1.204 1.00 97.12 81 ARG A N 1
ATOM 646 C CA . ARG A 1 81 ? -7.467 -9.143 1.493 1.00 97.12 81 ARG A CA 1
ATOM 647 C C . ARG A 1 81 ? -8.777 -9.490 0.797 1.00 97.12 81 ARG A C 1
ATOM 649 O O . ARG A 1 81 ? -8.846 -10.559 0.203 1.00 97.12 81 ARG A O 1
ATOM 656 N N . ILE A 1 82 ? -9.766 -8.591 0.812 1.00 97.44 82 ILE A N 1
ATOM 657 C CA . ILE A 1 82 ? -11.041 -8.778 0.092 1.00 97.44 82 ILE A CA 1
ATOM 658 C C . ILE A 1 82 ? -10.777 -8.986 -1.405 1.00 97.44 82 ILE A C 1
ATOM 660 O O . ILE A 1 82 ? -11.276 -9.936 -1.998 1.00 97.44 82 ILE A O 1
ATOM 664 N N . ASN A 1 83 ? -9.904 -8.164 -1.990 1.00 97.69 83 ASN A N 1
ATOM 665 C CA . ASN A 1 83 ? -9.530 -8.256 -3.403 1.00 97.69 83 ASN A CA 1
ATOM 666 C C . ASN A 1 83 ? -8.495 -9.349 -3.720 1.00 97.69 83 ASN A C 1
ATOM 668 O O . ASN A 1 83 ? -8.063 -9.466 -4.866 1.00 97.69 83 ASN A O 1
ATOM 672 N N . VAL A 1 84 ? -8.041 -10.116 -2.722 1.00 96.44 84 VAL A N 1
ATOM 673 C CA . VAL A 1 84 ? -7.026 -11.175 -2.876 1.00 96.44 84 VAL A CA 1
ATOM 674 C C . VAL A 1 84 ? -5.740 -10.665 -3.565 1.00 96.44 84 VAL A C 1
ATOM 676 O O . VAL A 1 84 ? -5.044 -11.382 -4.285 1.00 96.44 84 VAL A O 1
ATOM 679 N N . CYS A 1 85 ? -5.382 -9.395 -3.348 1.00 96.88 85 CYS A N 1
ATOM 680 C CA . CYS A 1 85 ? -4.184 -8.803 -3.939 1.00 96.88 85 CYS A CA 1
ATOM 681 C C . CYS A 1 85 ? -2.945 -9.189 -3.118 1.00 96.88 85 CYS A C 1
ATOM 683 O O . CYS A 1 85 ? -2.519 -8.443 -2.237 1.00 96.88 85 CYS A O 1
ATOM 685 N N . LEU A 1 86 ? -2.322 -10.329 -3.434 1.00 95.06 86 LEU A N 1
ATOM 686 C CA . LEU A 1 86 ? -1.151 -10.838 -2.698 1.00 95.06 86 LEU A CA 1
ATOM 687 C C . LEU A 1 86 ? 0.009 -9.831 -2.620 1.00 95.06 86 LEU A C 1
ATOM 689 O O . LEU A 1 86 ? 0.641 -9.702 -1.577 1.00 95.06 86 LEU A O 1
ATOM 693 N N . PHE A 1 87 ? 0.259 -9.069 -3.691 1.00 95.19 87 PHE A N 1
ATOM 694 C CA . PHE A 1 87 ? 1.255 -7.992 -3.663 1.00 95.19 87 PHE A CA 1
ATOM 695 C C . PHE A 1 87 ? 0.882 -6.890 -2.662 1.00 95.19 87 PHE A C 1
ATOM 697 O O . PHE A 1 87 ? 1.746 -6.397 -1.942 1.00 95.19 87 PHE A O 1
ATOM 704 N N . CYS A 1 88 ? -0.393 -6.496 -2.629 1.00 97.25 88 CYS A N 1
ATOM 705 C CA . CYS A 1 88 ? -0.888 -5.435 -1.758 1.00 97.25 88 CYS A CA 1
ATOM 706 C C . CYS A 1 88 ? -0.827 -5.852 -0.280 1.00 97.25 88 CYS A C 1
ATOM 708 O O . CYS A 1 88 ? -0.445 -5.040 0.556 1.00 97.25 88 CYS A O 1
ATOM 710 N N . ILE A 1 89 ? -1.151 -7.115 0.014 1.00 97.25 89 ILE A N 1
ATOM 711 C CA . ILE A 1 89 ? -1.030 -7.716 1.350 1.00 97.25 89 ILE A CA 1
ATOM 712 C C . ILE A 1 89 ? 0.444 -7.716 1.798 1.00 97.25 89 ILE A C 1
ATOM 714 O O . ILE A 1 89 ? 0.770 -7.236 2.880 1.00 97.25 89 ILE A O 1
ATOM 718 N N . ASP A 1 90 ? 1.366 -8.183 0.945 1.00 96.06 90 ASP A N 1
ATOM 719 C CA . ASP A 1 90 ? 2.803 -8.247 1.266 1.00 96.06 90 ASP A CA 1
ATOM 720 C C . ASP A 1 90 ? 3.413 -6.854 1.503 1.00 96.06 90 ASP A C 1
ATOM 722 O O . ASP A 1 90 ? 4.058 -6.599 2.524 1.00 96.06 90 ASP A O 1
ATOM 726 N N . ILE A 1 91 ? 3.172 -5.906 0.590 1.00 96.12 91 ILE A N 1
ATOM 727 C CA . ILE A 1 91 ? 3.719 -4.548 0.721 1.00 96.12 91 ILE A CA 1
ATOM 728 C C . ILE A 1 91 ? 3.073 -3.777 1.882 1.00 96.12 91 ILE A C 1
ATOM 730 O O . ILE A 1 91 ? 3.747 -2.966 2.522 1.00 96.12 91 ILE A O 1
ATOM 734 N N . GLY A 1 92 ? 1.795 -4.045 2.177 1.00 95.94 92 GLY A N 1
ATOM 735 C CA . GLY A 1 92 ? 1.088 -3.523 3.344 1.00 95.94 92 GLY A CA 1
ATOM 736 C C . GLY A 1 92 ? 1.738 -4.000 4.638 1.00 95.94 92 GLY A C 1
ATOM 737 O O . GLY A 1 92 ? 2.109 -3.179 5.478 1.00 95.94 92 GLY A O 1
ATOM 738 N N . ARG A 1 93 ? 2.002 -5.308 4.749 1.00 95.19 93 ARG A N 1
ATOM 739 C CA . ARG A 1 93 ? 2.713 -5.895 5.891 1.00 95.19 93 ARG A CA 1
ATOM 740 C C . ARG A 1 93 ? 4.108 -5.301 6.074 1.00 95.19 93 ARG A C 1
ATOM 742 O O . ARG A 1 93 ? 4.475 -4.952 7.196 1.00 95.19 93 ARG A O 1
ATOM 749 N N . TRP A 1 94 ? 4.868 -5.141 4.989 1.00 96.38 94 TRP A N 1
ATOM 750 C CA . TRP A 1 94 ? 6.167 -4.464 5.031 1.00 96.38 94 TRP A CA 1
ATOM 751 C C . TRP A 1 94 ? 6.041 -3.040 5.590 1.00 96.38 94 TRP A C 1
ATOM 753 O O . TRP A 1 94 ? 6.806 -2.666 6.477 1.00 96.38 94 TRP A O 1
ATOM 763 N N . ALA A 1 95 ? 5.056 -2.259 5.135 1.00 95.62 95 ALA A N 1
ATOM 764 C CA . ALA A 1 95 ? 4.859 -0.887 5.603 1.00 95.62 95 ALA A CA 1
ATOM 765 C C . ALA A 1 95 ? 4.523 -0.828 7.104 1.00 95.62 95 ALA A C 1
ATOM 767 O O . ALA A 1 95 ? 5.099 -0.013 7.825 1.00 95.62 95 ALA A O 1
ATOM 768 N N . THR A 1 96 ? 3.658 -1.726 7.584 1.00 96.31 96 THR A N 1
ATOM 769 C CA . THR A 1 96 ? 3.324 -1.879 9.009 1.00 96.31 96 THR A CA 1
ATOM 770 C C . THR A 1 96 ? 4.564 -2.169 9.857 1.00 96.31 96 THR A C 1
ATOM 772 O O . THR A 1 96 ? 4.756 -1.543 10.901 1.00 96.31 96 THR A O 1
ATOM 775 N N . ILE A 1 97 ? 5.430 -3.083 9.400 1.00 96.06 97 ILE A N 1
ATOM 776 C CA . ILE A 1 97 ? 6.680 -3.436 10.091 1.00 96.06 97 ILE A CA 1
ATOM 777 C C . ILE A 1 97 ? 7.627 -2.235 10.133 1.00 96.06 97 ILE A C 1
ATOM 779 O O . ILE A 1 97 ? 8.119 -1.879 11.202 1.00 96.06 97 ILE A O 1
ATOM 783 N N . GLN A 1 98 ? 7.846 -1.572 8.995 1.00 95.88 98 GLN A N 1
ATOM 784 C CA . GLN A 1 98 ? 8.741 -0.414 8.918 1.00 95.88 98 GLN A CA 1
ATOM 785 C C . GLN A 1 98 ? 8.271 0.754 9.790 1.00 95.88 98 GLN A C 1
ATOM 787 O O . GLN A 1 98 ? 9.094 1.497 10.318 1.00 95.88 98 GLN A O 1
ATOM 792 N N . ALA A 1 99 ? 6.958 0.906 9.959 1.00 95.88 99 ALA A N 1
ATOM 793 C CA . ALA A 1 99 ? 6.362 1.913 10.827 1.00 95.88 99 ALA A CA 1
ATOM 794 C C . ALA A 1 99 ? 6.264 1.481 12.304 1.00 95.88 99 ALA A C 1
ATOM 796 O O . ALA A 1 99 ? 5.724 2.235 13.108 1.00 95.88 99 ALA A O 1
ATOM 797 N N . SER A 1 100 ? 6.776 0.297 12.674 1.00 96.81 100 SER A N 1
ATOM 798 C CA . SER A 1 100 ? 6.728 -0.249 14.043 1.00 96.81 100 SER A CA 1
ATOM 799 C C . SER A 1 100 ? 5.315 -0.289 14.644 1.00 96.81 100 SER A C 1
ATOM 801 O O . SER A 1 100 ? 5.130 -0.080 15.841 1.00 96.81 100 SER A O 1
ATOM 803 N N . MET A 1 101 ? 4.306 -0.539 13.806 1.00 97.06 101 MET A N 1
ATOM 804 C CA . MET A 1 101 ? 2.905 -0.629 14.229 1.00 97.06 101 MET A CA 1
ATOM 805 C C . MET A 1 101 ? 2.599 -1.970 14.912 1.00 97.06 101 MET A C 1
ATOM 807 O O . MET A 1 101 ? 3.403 -2.907 14.862 1.00 97.06 101 MET A O 1
ATOM 811 N N . ASN A 1 102 ? 1.418 -2.090 15.532 1.00 96.19 102 ASN A N 1
ATOM 812 C CA . ASN A 1 102 ? 1.026 -3.295 16.258 1.00 96.19 102 ASN A CA 1
ATOM 813 C C . ASN A 1 102 ? 0.759 -4.469 15.302 1.00 96.19 102 ASN A C 1
ATOM 815 O O . ASN A 1 102 ? -0.366 -4.705 14.870 1.00 96.19 102 ASN A O 1
ATOM 819 N N . GLN A 1 103 ? 1.797 -5.249 15.005 1.00 96.06 103 GLN A N 1
ATOM 820 C CA . GLN A 1 103 ? 1.718 -6.385 14.084 1.00 96.06 103 GLN A CA 1
ATOM 821 C C . GLN A 1 103 ? 0.655 -7.419 14.484 1.00 96.06 103 GLN A C 1
ATOM 823 O O . GLN A 1 103 ? -0.045 -7.924 13.610 1.00 96.06 103 GLN A O 1
ATOM 828 N N . ALA A 1 104 ? 0.459 -7.658 15.787 1.00 96.44 104 ALA A N 1
ATOM 829 C CA . ALA A 1 104 ? -0.550 -8.598 16.278 1.00 96.44 104 ALA A CA 1
ATOM 830 C C . ALA A 1 104 ? -1.975 -8.175 15.886 1.00 96.44 104 ALA A C 1
ATOM 832 O O . ALA A 1 104 ? -2.827 -9.021 15.620 1.00 96.44 104 ALA A O 1
ATOM 833 N N . LYS A 1 105 ? -2.232 -6.866 15.784 1.00 96.00 105 LYS A N 1
ATOM 834 C CA . LYS A 1 105 ? -3.509 -6.333 15.299 1.00 96.00 105 LYS A CA 1
ATOM 835 C C . LYS A 1 105 ? -3.719 -6.642 13.817 1.00 96.00 105 LYS A C 1
ATOM 837 O O . LYS A 1 105 ? -4.797 -7.076 13.436 1.00 96.00 105 LYS A O 1
ATOM 842 N N . PHE A 1 106 ? -2.684 -6.509 12.987 1.00 97.31 106 PHE A N 1
ATOM 843 C CA . PHE A 1 106 ? -2.755 -6.879 11.566 1.00 97.31 106 PHE A CA 1
ATOM 844 C C . PHE A 1 106 ? -2.889 -8.395 11.360 1.00 97.31 106 PHE A C 1
ATOM 846 O O . PHE A 1 106 ? -3.586 -8.823 10.442 1.00 97.31 106 PHE A O 1
ATOM 853 N N . ASP A 1 107 ? -2.273 -9.212 12.220 1.00 96.25 107 ASP A N 1
ATOM 854 C CA . ASP A 1 107 ? -2.464 -10.671 12.224 1.00 96.25 107 ASP A CA 1
ATOM 855 C C . ASP A 1 107 ? -3.900 -11.059 12.589 1.00 96.25 107 ASP A C 1
ATOM 857 O O . ASP A 1 107 ? -4.487 -11.945 11.973 1.00 96.25 107 ASP A O 1
ATOM 861 N N . ALA A 1 108 ? -4.500 -10.341 13.537 1.00 97.50 108 ALA A N 1
ATOM 862 C CA . ALA A 1 108 ? -5.869 -10.558 13.985 1.00 97.50 108 ALA A CA 1
ATOM 863 C C . ALA A 1 108 ? -6.948 -9.954 13.065 1.00 97.50 108 ALA A C 1
ATOM 865 O O . ALA A 1 108 ? -8.134 -10.041 13.392 1.00 97.50 108 ALA A O 1
ATOM 866 N N . LEU A 1 109 ? -6.578 -9.341 11.931 1.00 97.06 109 LEU A N 1
ATOM 867 C CA . LEU A 1 109 ? -7.500 -8.563 11.096 1.00 97.06 109 LEU A CA 1
ATOM 868 C C . LEU A 1 109 ? -8.669 -9.375 10.540 1.00 97.06 109 LEU A C 1
ATOM 870 O O . LEU A 1 109 ? -9.728 -8.814 10.308 1.00 97.06 109 LEU A O 1
ATOM 874 N N . GLU A 1 110 ? -8.534 -10.684 10.347 1.00 96.06 110 GLU A N 1
ATOM 875 C CA . GLU A 1 110 ? -9.657 -11.531 9.921 1.00 96.06 110 GLU A CA 1
ATOM 876 C C . GLU A 1 110 ? -10.766 -11.627 10.984 1.00 96.06 110 GLU A C 1
ATOM 878 O O . GLU A 1 110 ? -11.943 -11.782 10.662 1.00 96.06 110 GLU A O 1
ATOM 883 N N . HIS A 1 111 ? -10.406 -11.444 12.254 1.00 97.62 111 HIS A N 1
ATOM 884 C CA . HIS A 1 111 ? -11.295 -11.547 13.409 1.00 97.62 111 HIS A CA 1
ATOM 885 C C . HIS A 1 111 ? -11.587 -10.182 14.052 1.00 97.62 111 HIS A C 1
ATOM 887 O O . HIS A 1 111 ? -11.964 -10.113 15.224 1.00 97.62 111 HIS A O 1
ATOM 893 N N . TYR A 1 112 ? -11.435 -9.082 13.303 1.00 98.00 112 TYR A N 1
ATOM 894 C CA . TYR A 1 112 ? -11.542 -7.716 13.835 1.00 98.00 112 TYR A CA 1
ATOM 895 C C . TYR A 1 112 ? -12.862 -7.419 14.568 1.00 98.00 112 TYR A C 1
ATOM 897 O O . TYR A 1 112 ? -12.876 -6.635 15.513 1.00 98.00 112 TYR A O 1
ATOM 905 N N . ARG A 1 113 ? -13.964 -8.073 14.171 1.00 97.88 113 ARG A N 1
ATOM 906 C CA . ARG A 1 113 ? -15.305 -7.882 14.755 1.00 97.88 113 ARG A CA 1
ATOM 907 C C . ARG A 1 113 ? -15.450 -8.383 16.185 1.00 97.88 113 ARG A C 1
ATOM 909 O O . ARG A 1 113 ? -16.382 -7.986 16.874 1.00 97.88 113 ARG A O 1
ATOM 916 N N . THR A 1 114 ? -14.583 -9.274 16.646 1.00 97.88 114 THR A N 1
ATOM 917 C CA . THR A 1 114 ? -14.672 -9.845 18.001 1.00 97.88 114 THR A CA 1
ATOM 918 C C . THR A 1 114 ? -13.365 -9.719 18.770 1.00 97.88 114 THR A C 1
ATOM 920 O O . THR A 1 114 ? -13.376 -9.775 19.996 1.00 97.88 114 THR A O 1
ATOM 923 N N . ASN A 1 115 ? -12.247 -9.470 18.087 1.00 98.31 115 ASN A N 1
ATOM 924 C CA . ASN A 1 115 ? -10.941 -9.372 18.715 1.00 98.31 115 ASN A CA 1
ATOM 925 C C . ASN A 1 115 ? -10.767 -8.051 19.509 1.00 98.31 115 ASN A C 1
ATOM 927 O O . ASN A 1 115 ? -11.003 -6.971 18.956 1.00 98.31 115 ASN A O 1
ATOM 931 N N . PRO A 1 116 ? -10.320 -8.100 20.779 1.00 97.81 116 PRO A N 1
ATOM 932 C CA . PRO A 1 116 ? -10.204 -6.920 21.643 1.00 97.81 116 PRO A CA 1
ATOM 933 C C . PRO A 1 116 ? -9.108 -5.924 21.226 1.00 97.81 116 PRO A C 1
ATOM 935 O O . PRO A 1 116 ? -9.053 -4.828 21.772 1.00 97.81 116 PRO A O 1
ATOM 938 N N . LEU A 1 117 ? -8.241 -6.264 20.263 1.00 98.12 117 LEU A N 1
ATOM 939 C CA . LEU A 1 117 ? -7.215 -5.351 19.743 1.00 98.12 117 LEU A CA 1
ATOM 940 C C . LEU A 1 117 ? -7.789 -4.189 18.914 1.00 98.12 117 LEU A C 1
ATOM 942 O O . LEU A 1 117 ? -7.050 -3.262 18.581 1.00 98.12 117 LEU A O 1
ATOM 946 N N . PHE A 1 118 ? -9.074 -4.244 18.558 1.00 98.56 118 PHE A N 1
ATOM 947 C CA . PHE A 1 118 ? -9.740 -3.277 17.690 1.00 98.56 118 PHE A CA 1
ATOM 948 C C . PHE A 1 118 ? -10.743 -2.435 18.460 1.00 98.56 118 PHE A C 1
ATOM 950 O O . PHE A 1 118 ? -11.600 -2.966 19.166 1.00 98.56 118 PHE A O 1
ATOM 957 N N . THR A 1 119 ? -10.678 -1.126 18.245 1.00 98.44 119 THR A N 1
ATOM 958 C CA . THR A 1 119 ? -11.668 -0.176 18.761 1.00 98.44 119 THR A CA 1
ATOM 959 C C . THR A 1 119 ? -12.962 -0.214 17.944 1.00 98.44 119 THR A C 1
ATOM 961 O O . THR A 1 119 ? -12.966 -0.626 16.784 1.00 98.44 119 THR A O 1
ATOM 964 N N . GLU A 1 120 ? -14.060 0.289 18.510 1.00 98.50 120 GLU A N 1
ATOM 965 C CA . GLU A 1 120 ? -15.342 0.402 17.795 1.00 98.50 120 GLU A CA 1
ATOM 966 C C . GLU A 1 120 ? -15.251 1.287 16.543 1.00 98.50 120 GLU A C 1
ATOM 968 O O . GLU A 1 120 ? -15.833 0.966 15.510 1.00 98.50 120 GLU A O 1
ATOM 973 N N . ALA A 1 121 ? -14.455 2.361 16.583 1.00 98.31 121 ALA A N 1
ATOM 974 C CA . ALA A 1 121 ? -14.237 3.222 15.420 1.00 98.31 121 ALA A CA 1
ATOM 975 C C . ALA A 1 121 ? -13.521 2.480 14.276 1.00 98.31 121 ALA A C 1
ATOM 977 O O . ALA A 1 121 ? -13.870 2.639 13.107 1.00 98.31 121 ALA A O 1
ATOM 978 N N . GLU A 1 122 ? -12.538 1.642 14.607 1.00 98.50 122 GLU A N 1
ATOM 979 C CA . GLU A 1 122 ? -11.839 0.819 13.618 1.00 98.50 122 GLU A CA 1
ATOM 980 C C . GLU A 1 122 ? -12.741 -0.271 13.060 1.00 98.50 122 GLU A C 1
ATOM 982 O O . GLU A 1 122 ? -12.728 -0.501 11.855 1.00 98.50 122 GLU A O 1
ATOM 987 N N . ARG A 1 123 ? -13.560 -0.905 13.905 1.00 98.69 123 ARG A N 1
ATOM 988 C CA . ARG A 1 123 ? -14.553 -1.893 13.466 1.00 98.69 123 ARG A CA 1
ATOM 989 C C . ARG A 1 123 ? -15.543 -1.276 12.488 1.00 98.69 123 ARG A C 1
ATOM 991 O O . ARG A 1 123 ? -15.702 -1.813 11.398 1.00 98.69 123 ARG A O 1
ATOM 998 N N . ALA A 1 124 ? -16.09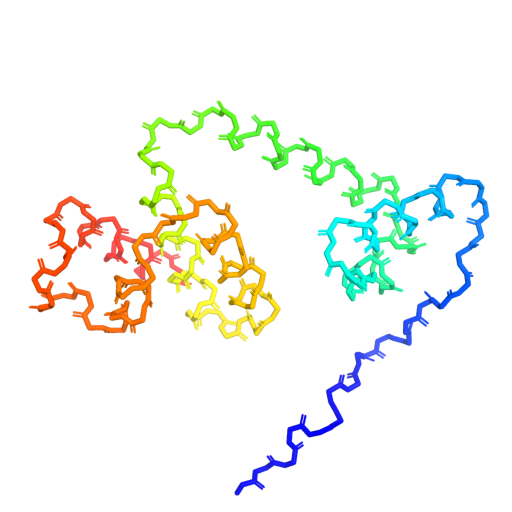6 -0.108 12.813 1.00 98.50 124 ALA A N 1
ATOM 999 C CA . ALA A 1 124 ? -16.999 0.619 11.926 1.00 98.50 124 ALA A CA 1
ATOM 1000 C C . ALA A 1 124 ? -16.341 0.968 10.579 1.00 98.50 124 ALA A C 1
ATOM 1002 O O . ALA A 1 124 ? -16.952 0.792 9.526 1.00 98.50 124 ALA A O 1
ATOM 1003 N N . ALA A 1 125 ? -15.081 1.417 10.587 1.00 98.50 125 ALA A N 1
ATOM 1004 C CA . ALA A 1 125 ? -14.345 1.695 9.355 1.00 98.50 125 ALA A CA 1
ATOM 1005 C C . ALA A 1 125 ? -14.089 0.422 8.526 1.00 98.50 125 ALA A C 1
ATOM 1007 O O . ALA A 1 125 ? -14.230 0.445 7.304 1.00 98.50 125 ALA A O 1
ATOM 1008 N N . LEU A 1 126 ? -13.729 -0.685 9.180 1.00 98.69 126 LEU A N 1
ATOM 1009 C CA . LEU A 1 126 ? -13.475 -1.978 8.541 1.00 98.69 126 LEU A CA 1
ATOM 1010 C C . LEU A 1 126 ? -14.753 -2.617 7.981 1.00 98.69 126 LEU A C 1
ATOM 1012 O O . LEU A 1 126 ? -14.707 -3.207 6.900 1.00 98.69 126 LEU A O 1
ATOM 1016 N N . ASP A 1 127 ? -15.884 -2.472 8.670 1.00 98.62 127 ASP A N 1
ATOM 1017 C CA . ASP A 1 127 ? -17.198 -2.876 8.166 1.00 98.62 127 ASP A CA 1
ATOM 1018 C C . ASP A 1 127 ? -17.586 -2.036 6.949 1.00 98.62 127 ASP A C 1
ATOM 1020 O O . ASP A 1 127 ? -17.897 -2.599 5.903 1.00 98.62 127 ASP A O 1
ATOM 1024 N N . TYR A 1 128 ? -17.452 -0.707 7.026 1.00 98.50 128 TYR A N 1
ATOM 1025 C CA . TYR A 1 128 ? -17.744 0.181 5.899 1.00 98.50 128 TYR A CA 1
ATOM 1026 C C . TYR A 1 128 ? -16.970 -0.205 4.633 1.00 98.50 128 TYR A C 1
ATOM 1028 O O . TYR A 1 128 ? -17.564 -0.352 3.568 1.00 98.50 128 TYR A O 1
ATOM 1036 N N . VAL A 1 129 ? -15.650 -0.406 4.730 1.00 98.31 129 VAL A N 1
ATOM 1037 C CA . VAL A 1 129 ? -14.853 -0.773 3.546 1.00 98.31 129 VAL A CA 1
ATOM 1038 C C . VAL A 1 129 ? -15.087 -2.208 3.085 1.00 98.31 129 VAL A C 1
ATOM 1040 O O . VAL A 1 129 ? -14.821 -2.498 1.924 1.00 98.31 129 VAL A O 1
ATOM 1043 N N . THR A 1 130 ? -15.581 -3.089 3.962 1.00 97.50 130 THR A N 1
ATOM 1044 C CA . THR A 1 130 ? -15.991 -4.444 3.574 1.00 97.50 130 THR A CA 1
ATOM 1045 C C . THR A 1 130 ? -17.253 -4.411 2.719 1.00 97.50 130 THR A C 1
ATOM 1047 O O . THR A 1 130 ? -17.303 -5.124 1.731 1.00 97.50 130 THR A O 1
ATOM 1050 N N . GLU A 1 131 ? -18.232 -3.571 3.054 1.00 97.94 131 GLU A N 1
ATOM 1051 C CA . GLU A 1 131 ? -19.469 -3.443 2.268 1.00 97.94 131 GLU A CA 1
ATOM 1052 C C . GLU A 1 131 ? -19.287 -2.600 0.994 1.00 97.94 131 GLU A C 1
ATOM 1054 O O . GLU A 1 131 ? -20.022 -2.760 0.023 1.00 97.94 131 GLU A O 1
ATOM 1059 N N . LEU A 1 132 ? -18.317 -1.680 0.987 1.00 97.88 132 LEU A N 1
ATOM 1060 C CA . LEU A 1 132 ? -18.015 -0.839 -0.175 1.00 97.88 132 LEU A CA 1
ATOM 1061 C C . LEU A 1 132 ? -17.246 -1.579 -1.287 1.00 97.88 132 LEU A C 1
ATOM 1063 O O . LEU A 1 132 ? -17.296 -1.133 -2.436 1.00 97.88 132 LEU A O 1
ATOM 1067 N N . THR A 1 133 ? -16.484 -2.622 -0.941 1.00 94.38 133 THR A N 1
ATOM 1068 C CA . THR A 1 133 ? -15.547 -3.319 -1.847 1.00 94.38 133 THR A CA 1
ATOM 1069 C C . THR A 1 133 ? -16.177 -4.572 -2.429 1.00 94.38 133 THR A C 1
ATOM 1071 O O . THR A 1 133 ? -16.120 -4.715 -3.670 1.00 94.38 133 THR A O 1
#